Protein AF-A0A202DK16-F1 (afdb_monomer_lite)

Structure (mmCIF, N/CA/C/O backbone):
data_AF-A0A202DK16-F1
#
_entry.id   AF-A0A202DK16-F1
#
loop_
_atom_site.group_PDB
_atom_site.id
_atom_site.type_symbol
_atom_site.label_atom_id
_atom_site.label_alt_id
_atom_site.label_comp_id
_atom_site.label_asym_id
_atom_site.label_entity_id
_atom_site.label_seq_id
_atom_site.pdbx_PDB_ins_code
_atom_site.Cartn_x
_atom_site.Cartn_y
_atom_site.Cartn_z
_atom_site.occupancy
_atom_site.B_iso_or_equiv
_atom_site.auth_seq_id
_atom_site.auth_comp_id
_atom_site.auth_asym_id
_atom_site.auth_atom_id
_atom_site.pdbx_PDB_model_num
ATOM 1 N N . MET A 1 1 ? -0.814 -14.031 12.639 1.00 55.47 1 MET A N 1
ATOM 2 C CA . MET A 1 1 ? -1.045 -12.859 11.762 1.00 55.47 1 MET A CA 1
ATOM 3 C C . MET A 1 1 ? 0.169 -11.946 11.837 1.00 55.47 1 MET A C 1
ATOM 5 O O . MET A 1 1 ? 0.590 -11.648 12.947 1.00 55.47 1 MET A O 1
ATOM 9 N N . MET A 1 2 ? 0.748 -11.538 10.701 1.00 63.91 2 MET A N 1
ATOM 10 C CA . MET A 1 2 ? 1.870 -10.586 10.681 1.00 63.91 2 MET A CA 1
ATOM 11 C C . MET A 1 2 ? 1.477 -9.253 11.326 1.00 63.91 2 MET A C 1
ATOM 13 O O . MET A 1 2 ? 0.345 -8.775 11.201 1.00 63.91 2 MET A O 1
ATOM 17 N N . GLU A 1 3 ? 2.437 -8.634 11.997 1.00 83.69 3 GLU A N 1
ATOM 18 C CA . GLU A 1 3 ? 2.270 -7.306 12.562 1.00 83.69 3 GLU A CA 1
ATOM 19 C C . GLU A 1 3 ? 2.249 -6.240 11.453 1.00 83.69 3 GLU A C 1
ATOM 21 O O . GLU A 1 3 ? 3.051 -6.275 10.516 1.00 83.69 3 G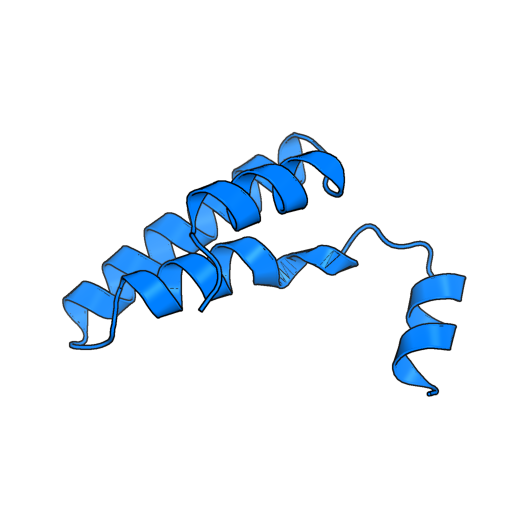LU A O 1
ATOM 26 N N . THR A 1 4 ? 1.339 -5.265 11.553 1.00 85.44 4 THR A N 1
ATOM 27 C CA . THR A 1 4 ? 1.180 -4.193 10.552 1.00 85.44 4 THR A CA 1
ATOM 28 C C . THR A 1 4 ? 2.468 -3.385 10.363 1.00 85.44 4 THR A C 1
ATOM 30 O O . THR A 1 4 ? 2.763 -2.934 9.254 1.00 85.44 4 THR A O 1
ATOM 33 N N . ALA A 1 5 ? 3.270 -3.248 11.422 1.00 86.25 5 ALA A N 1
ATOM 34 C CA . ALA A 1 5 ? 4.569 -2.588 11.373 1.00 86.25 5 ALA A CA 1
ATOM 35 C C . ALA A 1 5 ? 5.558 -3.314 10.444 1.00 86.25 5 ALA A C 1
ATOM 37 O O . ALA A 1 5 ? 6.231 -2.670 9.637 1.00 86.25 5 ALA A O 1
ATOM 38 N N . VAL A 1 6 ? 5.609 -4.649 10.512 1.00 91.19 6 VAL A N 1
ATOM 39 C CA . VAL A 1 6 ? 6.459 -5.468 9.634 1.00 91.19 6 VAL A CA 1
ATOM 40 C C . VAL A 1 6 ? 5.987 -5.338 8.188 1.00 91.19 6 VAL A C 1
ATOM 42 O O . VAL A 1 6 ? 6.786 -5.046 7.303 1.00 91.19 6 VAL A O 1
ATOM 45 N N . LEU A 1 7 ? 4.678 -5.447 7.954 1.00 92.31 7 LEU A N 1
ATOM 46 C CA . LEU A 1 7 ? 4.099 -5.349 6.613 1.00 92.31 7 LEU A CA 1
ATOM 47 C C . LEU A 1 7 ? 4.389 -3.997 5.943 1.00 92.31 7 LEU A C 1
ATOM 49 O O . LEU A 1 7 ? 4.768 -3.939 4.777 1.00 92.31 7 LEU A O 1
ATOM 53 N N . THR A 1 8 ? 4.283 -2.908 6.706 1.00 92.44 8 THR A N 1
ATOM 54 C CA . THR A 1 8 ? 4.579 -1.551 6.222 1.00 92.44 8 THR A CA 1
ATOM 55 C C . THR A 1 8 ? 6.045 -1.401 5.818 1.00 92.44 8 THR A C 1
ATOM 57 O O . THR A 1 8 ? 6.335 -0.792 4.786 1.00 92.44 8 THR A O 1
ATOM 60 N N . LYS A 1 9 ? 6.974 -1.985 6.590 1.00 94.50 9 LYS A N 1
ATOM 61 C CA . LYS A 1 9 ? 8.404 -1.987 6.247 1.00 94.50 9 LYS A CA 1
ATOM 62 C C . LYS A 1 9 ? 8.674 -2.748 4.951 1.00 94.50 9 LYS A C 1
ATOM 64 O O . LYS A 1 9 ? 9.425 -2.243 4.122 1.00 94.50 9 LYS A O 1
ATOM 69 N N . GLU A 1 10 ? 8.058 -3.910 4.757 1.00 94.75 10 GLU A N 1
ATOM 70 C CA . GLU A 1 10 ? 8.268 -4.717 3.548 1.00 94.75 10 GLU A CA 1
ATOM 71 C C . GLU A 1 10 ? 7.688 -4.050 2.298 1.00 94.75 10 GLU A C 1
ATOM 73 O O . GLU A 1 10 ? 8.379 -3.923 1.288 1.00 94.75 10 GLU A O 1
ATOM 78 N N . ILE A 1 11 ? 6.469 -3.511 2.381 1.00 95.56 11 ILE A N 1
ATOM 79 C CA . ILE A 1 11 ? 5.841 -2.808 1.255 1.00 95.56 11 ILE A CA 1
ATOM 80 C C . ILE A 1 11 ? 6.638 -1.560 0.844 1.00 95.56 11 ILE A C 1
ATOM 82 O O . ILE A 1 11 ? 6.778 -1.279 -0.346 1.00 95.56 11 ILE A O 1
ATOM 86 N N . LYS A 1 12 ? 7.242 -0.844 1.801 1.00 95.56 12 LYS A N 1
ATOM 87 C CA . LYS A 1 12 ? 8.105 0.312 1.509 1.00 95.56 12 LYS A CA 1
ATOM 88 C C . LYS A 1 12 ? 9.388 -0.057 0.750 1.00 95.56 12 LYS A C 1
ATOM 90 O O . LYS A 1 12 ? 9.907 0.785 0.027 1.00 95.56 12 LYS A O 1
ATOM 95 N N . LYS A 1 13 ? 9.915 -1.275 0.922 1.00 95.88 13 LYS A N 1
ATOM 96 C CA . LYS A 1 13 ? 11.142 -1.731 0.240 1.00 95.88 13 LYS A CA 1
ATOM 97 C C . LYS A 1 13 ? 10.902 -2.111 -1.221 1.00 95.88 13 LYS A C 1
ATOM 99 O O . LYS A 1 13 ? 11.824 -2.006 -2.020 1.00 95.88 13 LYS A O 1
ATOM 104 N N . ILE A 1 14 ? 9.702 -2.595 -1.549 1.00 95.31 14 ILE A N 1
ATOM 105 C CA . ILE A 1 14 ? 9.413 -3.195 -2.863 1.00 95.31 14 ILE A CA 1
ATOM 106 C C . ILE A 1 14 ? 8.676 -2.261 -3.828 1.00 95.31 14 ILE A C 1
ATOM 108 O O . ILE A 1 14 ? 8.608 -2.572 -5.013 1.00 95.31 14 ILE A O 1
ATOM 112 N N . LEU A 1 15 ? 8.109 -1.156 -3.336 1.00 96.69 15 LEU A N 1
ATOM 113 C CA . LEU A 1 15 ? 7.372 -0.179 -4.138 1.00 96.69 15 LEU A CA 1
ATOM 114 C C . LEU A 1 15 ? 8.149 1.130 -4.269 1.00 96.69 15 LEU A C 1
ATOM 116 O O . LEU A 1 15 ? 8.804 1.580 -3.326 1.00 96.69 15 LEU A O 1
ATOM 120 N N . SER A 1 16 ? 7.980 1.808 -5.402 1.00 97.94 16 SER A N 1
ATOM 121 C CA . SER A 1 16 ? 8.413 3.191 -5.567 1.00 97.94 16 SER A CA 1
ATOM 122 C C . SER A 1 16 ? 7.800 4.106 -4.490 1.00 97.94 16 SER A C 1
ATOM 124 O O . SER A 1 16 ? 6.691 3.853 -3.999 1.00 97.94 16 SER A O 1
ATOM 126 N N . PRO A 1 17 ? 8.450 5.234 -4.134 1.00 97.81 17 PRO A N 1
ATOM 127 C CA . PRO A 1 17 ? 7.919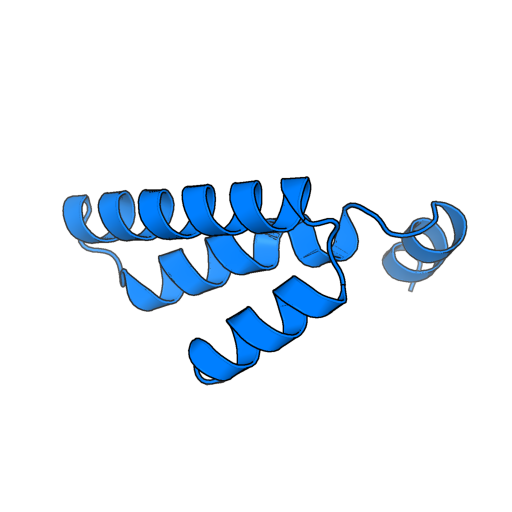 6.152 -3.126 1.00 97.81 17 PRO A CA 1
ATOM 128 C C . PRO A 1 17 ? 6.498 6.652 -3.428 1.00 97.81 17 PRO A C 1
ATOM 130 O O . PRO A 1 17 ? 5.702 6.847 -2.509 1.00 97.81 17 PRO A O 1
ATOM 133 N N . ALA A 1 18 ? 6.164 6.850 -4.708 1.00 97.88 18 ALA A N 1
ATOM 134 C CA . ALA A 1 18 ? 4.832 7.271 -5.134 1.00 97.88 18 ALA A CA 1
ATOM 135 C C . ALA A 1 18 ? 3.783 6.173 -4.895 1.00 97.88 18 ALA A C 1
ATOM 137 O O . ALA A 1 18 ? 2.731 6.437 -4.310 1.00 97.88 18 ALA A O 1
ATOM 138 N N . ARG A 1 19 ? 4.092 4.931 -5.282 1.00 97.81 19 ARG A N 1
ATOM 139 C CA . ARG A 1 19 ? 3.197 3.780 -5.122 1.00 97.81 19 ARG A CA 1
ATOM 140 C C . ARG A 1 19 ? 3.039 3.355 -3.661 1.00 97.81 19 ARG A C 1
ATOM 142 O O . ARG A 1 19 ? 1.940 2.986 -3.247 1.00 97.81 19 ARG A O 1
ATOM 149 N N . TYR A 1 20 ? 4.093 3.483 -2.856 1.00 98.00 20 TYR A N 1
ATOM 150 C CA . TYR A 1 20 ? 4.015 3.297 -1.407 1.00 98.00 20 TYR A CA 1
ATOM 151 C C . TYR A 1 20 ? 3.037 4.291 -0.763 1.00 98.00 20 TYR A C 1
ATOM 153 O O . TYR A 1 20 ? 2.150 3.879 -0.015 1.00 98.00 20 TYR A O 1
ATOM 161 N N . ARG A 1 21 ? 3.144 5.592 -1.088 1.00 98.00 21 ARG A N 1
ATOM 162 C CA . ARG A 1 21 ? 2.198 6.609 -0.590 1.00 98.00 21 ARG A CA 1
ATOM 163 C C . ARG A 1 21 ? 0.765 6.309 -1.021 1.00 98.00 21 ARG A C 1
ATOM 165 O O . ARG A 1 21 ? -0.130 6.379 -0.188 1.00 98.00 21 ARG A O 1
ATOM 172 N N . HIS A 1 22 ? 0.567 5.922 -2.282 1.00 98.00 22 HIS A N 1
ATOM 173 C CA . HIS A 1 22 ? -0.734 5.483 -2.785 1.00 98.00 22 HIS A CA 1
ATOM 174 C C . HIS A 1 22 ? -1.308 4.329 -1.947 1.00 98.00 22 HIS A C 1
ATOM 176 O O . HIS A 1 22 ? -2.413 4.444 -1.423 1.00 98.00 22 HIS A O 1
ATOM 182 N N . SER A 1 23 ? -0.529 3.265 -1.743 1.00 97.94 23 SER A N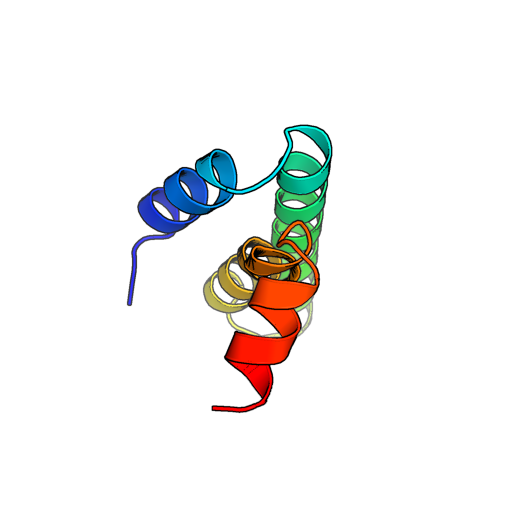 1
ATOM 183 C CA . SER A 1 23 ? -0.955 2.088 -0.971 1.00 97.94 23 SER A CA 1
ATOM 184 C C . SER A 1 23 ? -1.276 2.434 0.488 1.00 97.94 23 SER A C 1
ATOM 186 O O . SER A 1 23 ? -2.254 1.934 1.040 1.00 97.94 23 SER A O 1
ATOM 188 N N . LEU A 1 24 ? -0.513 3.345 1.105 1.00 97.88 24 LEU A N 1
ATOM 189 C CA . LEU A 1 24 ? -0.783 3.840 2.458 1.00 97.88 24 LEU A CA 1
ATOM 190 C C . LEU A 1 24 ? -2.073 4.678 2.537 1.00 97.88 24 LEU A C 1
ATOM 192 O O . LEU A 1 24 ? -2.838 4.557 3.491 1.00 97.88 24 LEU A O 1
ATOM 196 N N . SER A 1 25 ? -2.348 5.530 1.548 1.00 98.38 25 SER A N 1
ATOM 197 C CA . SER A 1 25 ? -3.607 6.284 1.504 1.00 98.38 25 SER A CA 1
ATOM 198 C C . SER A 1 25 ? -4.813 5.362 1.289 1.00 98.38 25 SER A C 1
ATOM 200 O O . SER A 1 25 ? -5.843 5.543 1.945 1.00 98.38 25 SER A O 1
ATOM 202 N N . VAL A 1 26 ? -4.674 4.344 0.429 1.00 98.38 26 VAL A N 1
ATOM 203 C CA . VAL A 1 26 ? -5.696 3.310 0.202 1.00 98.38 26 VAL A CA 1
ATOM 204 C C . VAL A 1 26 ? -5.949 2.505 1.476 1.00 98.38 26 VAL A C 1
ATOM 206 O O . VAL A 1 26 ? -7.106 2.344 1.857 1.00 98.38 26 VAL A O 1
ATOM 209 N N . SER A 1 27 ? -4.906 2.066 2.190 1.00 98.06 27 SER A N 1
ATOM 210 C CA . SER A 1 27 ? -5.064 1.312 3.442 1.00 98.06 27 SER A CA 1
ATOM 211 C C . SER A 1 27 ? -5.791 2.107 4.526 1.00 98.06 27 SER A C 1
ATOM 213 O O . SER A 1 27 ? -6.696 1.589 5.182 1.00 98.06 27 SER A O 1
ATOM 215 N N . GLN A 1 28 ? -5.457 3.390 4.684 1.00 98.38 28 GLN A N 1
ATOM 216 C CA . GLN A 1 28 ? -6.144 4.277 5.622 1.00 98.38 28 GLN A CA 1
ATOM 217 C C . GLN A 1 28 ? -7.616 4.470 5.244 1.00 98.38 28 GLN A C 1
ATOM 219 O O . GLN A 1 28 ? -8.480 4.482 6.121 1.00 98.38 28 GLN A O 1
ATOM 224 N N . PHE A 1 29 ? -7.918 4.629 3.953 1.00 98.62 29 PHE A N 1
ATOM 225 C CA . PHE A 1 29 ? -9.295 4.771 3.491 1.00 98.62 29 PHE A CA 1
ATOM 226 C C . PHE A 1 29 ? -10.099 3.478 3.671 1.00 98.62 29 PHE A C 1
ATOM 228 O O . PHE A 1 29 ? -11.208 3.530 4.200 1.00 98.62 29 PHE A O 1
ATOM 235 N N . ALA A 1 30 ? -9.513 2.326 3.341 1.00 98.62 30 ALA A N 1
ATOM 236 C CA . ALA A 1 30 ? -10.117 1.013 3.546 1.00 98.62 30 ALA A CA 1
ATOM 237 C C . ALA A 1 30 ? -10.446 0.764 5.027 1.00 98.62 30 ALA A C 1
ATOM 239 O O . ALA A 1 30 ? -11.557 0.349 5.345 1.00 98.62 30 ALA A O 1
ATOM 240 N N . ALA A 1 31 ? -9.537 1.108 5.945 1.00 98.50 31 ALA A N 1
ATOM 241 C CA . ALA A 1 31 ? -9.788 1.011 7.383 1.00 98.50 31 ALA A CA 1
ATOM 242 C C . ALA A 1 31 ? -10.949 1.912 7.845 1.00 98.50 31 ALA A C 1
ATOM 244 O O . ALA A 1 31 ? -11.774 1.495 8.661 1.00 98.50 31 ALA A O 1
ATOM 245 N N . ARG A 1 32 ? -11.051 3.141 7.307 1.00 98.69 32 ARG A N 1
ATOM 246 C CA . ARG A 1 32 ? -12.176 4.050 7.597 1.00 98.69 32 ARG A CA 1
ATOM 247 C C . ARG A 1 32 ? -13.507 3.488 7.098 1.00 98.69 32 ARG A C 1
ATOM 249 O O . ARG A 1 32 ? -14.497 3.576 7.821 1.00 98.69 32 ARG A O 1
ATOM 256 N N . LEU A 1 33 ? -13.529 2.909 5.897 1.00 98.62 33 LEU A N 1
ATOM 257 C CA . LEU A 1 33 ? -14.719 2.257 5.346 1.00 98.62 33 LEU A CA 1
ATOM 258 C C . LEU A 1 33 ? -15.113 1.031 6.171 1.00 98.62 33 LEU A C 1
ATOM 260 O O . LEU A 1 33 ? -16.269 0.916 6.565 1.00 98.62 33 LEU A O 1
ATOM 264 N N . ALA A 1 34 ? -14.157 0.169 6.508 1.00 98.62 34 ALA A N 1
ATOM 265 C CA . ALA A 1 34 ? -14.408 -1.006 7.332 1.00 98.62 34 ALA A CA 1
ATOM 266 C C . ALA A 1 34 ? -15.021 -0.626 8.684 1.00 98.62 34 ALA A C 1
ATOM 268 O O . ALA A 1 34 ? -16.082 -1.136 9.037 1.00 98.62 34 ALA A O 1
ATOM 269 N N . LYS A 1 35 ? -14.445 0.373 9.370 1.00 98.38 35 LYS A N 1
ATOM 270 C CA . LYS A 1 35 ? -15.004 0.902 10.622 1.00 98.38 35 LYS A CA 1
ATOM 271 C C . LYS A 1 35 ? -16.438 1.414 10.451 1.00 98.38 35 LYS A C 1
ATOM 273 O O . LYS A 1 35 ? -17.273 1.165 11.312 1.00 98.38 35 LYS A O 1
ATOM 278 N N . ARG A 1 36 ? -16.730 2.127 9.356 1.00 98.56 36 ARG A N 1
ATOM 279 C CA . ARG A 1 36 ? -18.075 2.654 9.063 1.00 98.56 36 ARG A CA 1
ATOM 280 C C . ARG A 1 36 ? -19.102 1.548 8.810 1.00 98.56 36 ARG A C 1
ATOM 282 O O . ARG A 1 36 ? -20.266 1.735 9.140 1.00 98.56 36 ARG A O 1
ATOM 289 N N . HIS A 1 37 ? -18.682 0.432 8.225 1.00 98.38 37 HIS A N 1
ATOM 290 C CA . HIS A 1 37 ? -19.569 -0.649 7.795 1.00 98.38 37 HIS A CA 1
ATOM 291 C C . HIS A 1 37 ? -19.530 -1.890 8.706 1.00 98.38 37 HIS A C 1
ATOM 293 O O . HIS A 1 37 ? -20.074 -2.921 8.329 1.00 98.38 37 HIS A O 1
ATOM 299 N N . GLY A 1 38 ? -18.909 -1.810 9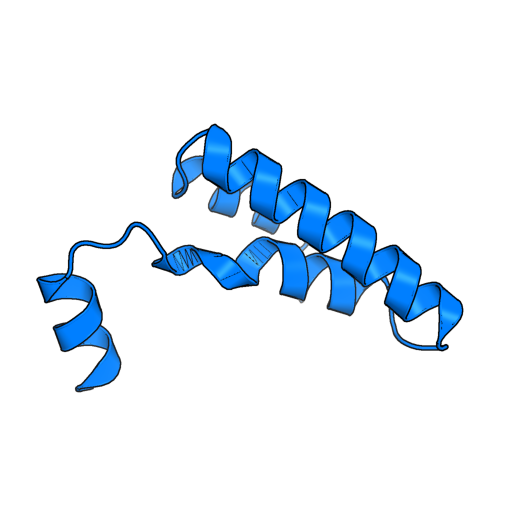.889 1.00 97.81 38 GLY A N 1
ATOM 300 C CA . GLY A 1 38 ? -18.888 -2.909 10.865 1.00 97.81 38 GLY A CA 1
ATOM 301 C C . GLY A 1 38 ? -17.908 -4.048 10.551 1.00 97.81 38 GLY A C 1
ATOM 302 O O . GLY A 1 38 ? -18.059 -5.140 11.088 1.00 97.81 38 GLY A O 1
ATOM 303 N N . TRP A 1 39 ? -16.905 -3.808 9.705 1.00 98.19 39 TRP A N 1
ATOM 304 C CA . TRP A 1 39 ? -15.842 -4.769 9.377 1.00 98.19 39 TRP A CA 1
ATOM 305 C C . TRP A 1 39 ? -14.564 -4.492 10.174 1.00 98.19 39 TRP A C 1
ATOM 307 O O . TRP A 1 39 ? -14.359 -3.368 10.634 1.00 98.19 39 TRP A O 1
ATOM 317 N N . ASP A 1 40 ? -13.668 -5.484 10.283 1.00 97.94 40 ASP A N 1
ATOM 318 C CA . ASP A 1 40 ? -12.367 -5.326 10.951 1.00 97.94 40 ASP A CA 1
ATOM 319 C C . ASP A 1 40 ? -11.491 -4.269 10.238 1.00 97.94 40 ASP A C 1
ATOM 321 O O . ASP A 1 40 ? -10.979 -4.515 9.136 1.00 97.94 40 ASP A O 1
ATOM 325 N N . PRO A 1 41 ? -11.249 -3.097 10.863 1.00 97.88 41 PRO A N 1
ATOM 326 C CA . PRO A 1 41 ? -10.433 -2.046 10.267 1.00 97.88 41 PRO A CA 1
ATOM 327 C C . PRO A 1 41 ? -8.973 -2.461 10.080 1.00 97.88 41 PRO A C 1
ATOM 329 O O . PRO A 1 41 ? -8.309 -1.955 9.172 1.00 97.88 41 PRO A O 1
ATOM 332 N N . ARG A 1 42 ? -8.457 -3.367 10.922 1.00 96.50 42 ARG A N 1
ATOM 333 C CA . ARG A 1 42 ? -7.071 -3.835 10.844 1.00 96.50 42 ARG A CA 1
ATOM 334 C C . ARG A 1 42 ? -6.871 -4.712 9.616 1.00 96.50 42 ARG A C 1
ATOM 336 O O . ARG A 1 42 ? -5.936 -4.457 8.857 1.00 96.50 42 ARG A O 1
ATOM 343 N N . ALA A 1 43 ? -7.748 -5.690 9.395 1.00 96.44 43 ALA A N 1
ATOM 344 C CA . ALA A 1 43 ? -7.721 -6.511 8.189 1.00 96.44 43 ALA A CA 1
ATOM 345 C C . ALA A 1 43 ? -7.852 -5.651 6.920 1.00 96.44 43 ALA A C 1
ATOM 347 O O . ALA A 1 43 ? -7.059 -5.800 5.989 1.00 96.44 43 ALA A O 1
ATOM 348 N N . ALA A 1 44 ? -8.779 -4.686 6.907 1.00 98.12 44 ALA A N 1
ATOM 349 C CA . ALA A 1 44 ? -8.961 -3.783 5.769 1.00 98.12 44 ALA A CA 1
ATOM 350 C C . ALA A 1 44 ? -7.730 -2.899 5.504 1.00 98.12 44 ALA A C 1
ATOM 352 O O . ALA A 1 44 ? -7.335 -2.711 4.352 1.00 98.12 44 ALA A O 1
ATOM 353 N N . PHE A 1 45 ? 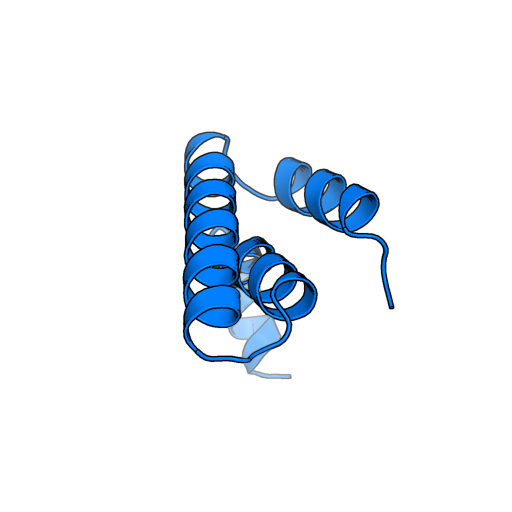-7.079 -2.400 6.561 1.00 98.06 45 PHE A N 1
ATOM 354 C CA . PHE A 1 45 ? -5.811 -1.685 6.435 1.00 98.06 45 PHE A CA 1
ATOM 355 C C . PHE A 1 45 ? -4.735 -2.572 5.800 1.00 98.06 45 PHE A C 1
ATOM 357 O O . PHE A 1 45 ? -4.065 -2.160 4.854 1.00 98.06 45 PHE A O 1
ATOM 364 N N . GLN A 1 46 ? -4.563 -3.795 6.305 1.00 97.50 46 GLN A N 1
ATOM 365 C CA . GLN A 1 46 ? -3.551 -4.723 5.800 1.00 97.50 46 GLN A CA 1
ATOM 366 C C . GLN A 1 46 ? -3.799 -5.073 4.329 1.00 97.50 46 GLN A C 1
ATOM 368 O O . GLN A 1 46 ? -2.859 -5.018 3.538 1.00 97.50 46 GLN A O 1
ATOM 373 N N . ALA A 1 47 ? -5.053 -5.334 3.945 1.00 97.31 47 ALA A N 1
ATOM 374 C CA . ALA A 1 47 ? -5.440 -5.586 2.560 1.00 97.31 47 ALA A CA 1
ATOM 375 C C . ALA A 1 47 ? -5.125 -4.388 1.648 1.00 97.31 47 ALA A C 1
ATOM 377 O O . ALA A 1 47 ? -4.459 -4.549 0.626 1.00 97.31 47 ALA A O 1
ATOM 378 N N . GLY A 1 48 ? -5.523 -3.173 2.043 1.00 97.56 48 GLY A N 1
ATOM 379 C CA . GLY A 1 48 ? -5.231 -1.965 1.268 1.00 97.56 48 GLY A CA 1
ATOM 380 C C . GLY A 1 48 ? -3.733 -1.673 1.144 1.00 97.56 48 GLY A C 1
ATOM 381 O O . GLY A 1 48 ? -3.288 -1.170 0.115 1.00 97.56 48 GLY A O 1
ATOM 382 N N . LEU A 1 49 ? -2.934 -2.040 2.149 1.00 97.50 49 LEU A N 1
ATOM 383 C CA 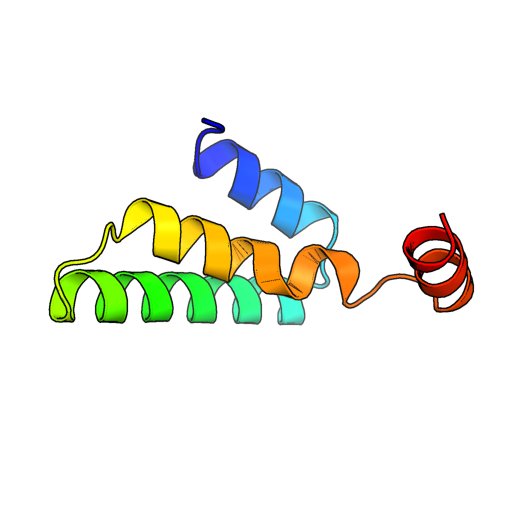. LEU A 1 49 ? -1.488 -1.824 2.137 1.00 97.50 49 LEU A CA 1
ATOM 384 C C . LEU A 1 49 ? -0.774 -2.738 1.129 1.00 97.50 49 LEU A C 1
ATOM 386 O O . LEU A 1 49 ? 0.196 -2.312 0.509 1.00 97.50 49 LEU A O 1
ATOM 390 N N . VAL A 1 50 ? -1.240 -3.980 0.962 1.00 96.94 50 VAL A N 1
ATOM 391 C CA . VAL A 1 50 ? -0.582 -4.983 0.104 1.00 96.94 50 VAL A CA 1
ATOM 392 C C . VAL A 1 50 ? -1.204 -5.125 -1.280 1.00 96.94 50 VAL A C 1
ATOM 394 O O . VAL A 1 50 ? -0.634 -5.836 -2.101 1.00 96.94 50 VAL A O 1
ATOM 397 N N . HIS A 1 51 ? -2.344 -4.484 -1.556 1.00 97.19 51 HIS A N 1
ATOM 398 C CA . HIS A 1 51 ? -3.114 -4.719 -2.785 1.00 97.19 51 HIS A CA 1
ATOM 399 C C . HIS A 1 51 ? -2.289 -4.548 -4.077 1.00 97.19 51 HIS A C 1
ATOM 401 O O . HIS A 1 51 ? -2.488 -5.285 -5.037 1.00 97.19 51 HIS A O 1
ATOM 407 N N . ASP A 1 52 ? -1.331 -3.617 -4.069 1.00 97.44 52 ASP A N 1
ATOM 408 C CA . ASP A 1 52 ? -0.469 -3.269 -5.204 1.00 97.44 52 ASP A CA 1
ATOM 409 C C . ASP A 1 52 ? 0.967 -3.830 -5.059 1.00 97.44 52 ASP A C 1
ATOM 411 O O . ASP A 1 52 ? 1.874 -3.418 -5.781 1.00 97.44 52 ASP A O 1
ATOM 415 N N . CYS A 1 53 ? 1.218 -4.788 -4.154 1.00 96.19 53 CYS A N 1
ATOM 416 C CA . CYS A 1 53 ? 2.569 -5.282 -3.825 1.00 96.19 53 CYS A CA 1
ATOM 417 C C . CYS A 1 53 ? 3.357 -5.867 -5.018 1.00 96.19 53 CYS A C 1
ATOM 419 O O . CYS A 1 53 ? 4.588 -5.886 -5.001 1.00 96.19 53 CYS A O 1
ATOM 421 N N . ALA A 1 54 ? 2.662 -6.317 -6.065 1.00 95.75 54 ALA A N 1
ATOM 422 C CA . ALA A 1 54 ? 3.254 -6.841 -7.295 1.00 95.75 54 ALA A CA 1
ATOM 423 C C . ALA A 1 54 ? 3.146 -5.875 -8.489 1.00 95.75 54 ALA A C 1
ATOM 425 O O . ALA A 1 54 ? 3.564 -6.217 -9.596 1.00 95.75 54 ALA A O 1
ATOM 426 N N . LYS A 1 55 ? 2.594 -4.667 -8.297 1.00 96.19 55 LYS A N 1
ATOM 427 C CA . LYS A 1 55 ? 2.223 -3.759 -9.394 1.00 96.19 55 LYS A CA 1
ATOM 428 C C . LYS A 1 55 ? 3.409 -3.294 -10.240 1.00 96.19 55 LYS A C 1
ATOM 430 O O . LYS A 1 55 ? 3.241 -3.026 -11.425 1.00 96.19 55 LYS A O 1
ATOM 435 N N . GLU A 1 56 ? 4.592 -3.216 -9.637 1.00 96.81 56 GLU A N 1
ATOM 436 C CA . GLU A 1 56 ? 5.835 -2.760 -10.278 1.00 96.81 56 GLU A CA 1
ATOM 437 C C . GLU A 1 56 ? 6.767 -3.919 -10.674 1.00 96.81 56 GLU A C 1
ATOM 439 O O . GLU A 1 56 ? 7.931 -3.710 -11.010 1.00 96.81 56 GLU A O 1
ATOM 444 N N . TRP A 1 57 ? 6.290 -5.167 -10.639 1.00 96.69 57 TRP A N 1
ATOM 445 C CA . TRP A 1 57 ? 7.097 -6.298 -11.088 1.00 96.69 57 TRP A CA 1
ATOM 446 C C . TRP A 1 57 ? 7.348 -6.257 -12.603 1.00 96.69 57 TRP A C 1
ATOM 448 O O . TRP A 1 57 ? 6.458 -5.886 -13.371 1.00 96.69 57 TRP A O 1
ATOM 458 N N . PRO A 1 58 ? 8.517 -6.741 -13.069 1.00 96.56 58 PRO A N 1
ATOM 459 C CA . PRO A 1 58 ? 8.744 -6.958 -14.490 1.00 96.56 58 PRO A CA 1
ATOM 460 C C . PRO A 1 58 ? 7.690 -7.897 -15.085 1.00 96.56 58 PRO A C 1
ATOM 462 O O . PRO A 1 58 ? 7.352 -8.925 -14.489 1.00 96.56 58 PRO A O 1
ATOM 465 N N . ARG A 1 59 ? 7.228 -7.601 -16.304 1.00 95.62 59 ARG A N 1
ATOM 466 C CA . ARG A 1 59 ? 6.185 -8.383 -16.991 1.00 95.62 59 ARG A CA 1
ATOM 467 C C . ARG A 1 59 ? 6.506 -9.878 -17.061 1.00 95.62 59 ARG A C 1
ATOM 469 O O . ARG A 1 59 ? 5.637 -10.697 -16.786 1.00 95.62 59 ARG A O 1
ATOM 476 N N . ALA A 1 60 ? 7.754 -10.239 -17.363 1.00 96.62 60 ALA A N 1
ATOM 477 C CA . ALA A 1 60 ? 8.187 -11.637 -17.407 1.00 96.62 60 ALA A CA 1
ATOM 478 C C . ALA A 1 60 ? 8.023 -12.349 -16.050 1.00 96.62 60 ALA A C 1
ATOM 480 O O . ALA A 1 60 ? 7.600 -13.503 -15.997 1.00 96.62 60 ALA A O 1
ATOM 481 N N . LYS A 1 61 ? 8.300 -11.646 -14.942 1.00 96.06 61 LYS A N 1
ATOM 482 C CA . LYS A 1 61 ? 8.112 -12.170 -13.584 1.00 96.06 61 LYS A CA 1
ATOM 483 C C . LYS A 1 61 ? 6.628 -12.368 -13.267 1.00 96.06 61 LYS A C 1
ATOM 485 O O . LYS A 1 61 ? 6.282 -13.394 -12.693 1.00 96.06 61 LYS A O 1
ATOM 490 N N . LEU A 1 62 ? 5.770 -11.421 -13.657 1.00 95.69 62 LEU A N 1
ATOM 491 C CA . LEU A 1 62 ? 4.315 -11.536 -13.489 1.00 95.69 62 LEU A CA 1
ATOM 492 C C . LEU A 1 62 ? 3.755 -12.747 -14.242 1.00 95.69 62 LEU A C 1
ATOM 494 O O . LEU A 1 62 ? 3.068 -13.565 -13.638 1.00 95.69 62 LEU A O 1
ATOM 498 N N . ILE A 1 63 ? 4.107 -12.896 -15.525 1.00 95.94 63 ILE A N 1
ATOM 499 C CA . ILE A 1 63 ? 3.678 -14.034 -16.355 1.00 95.94 63 ILE A CA 1
ATOM 500 C C . ILE A 1 63 ? 4.101 -15.354 -15.703 1.00 95.94 63 ILE A C 1
ATOM 502 O O . ILE A 1 63 ? 3.266 -16.227 -15.486 1.00 95.94 63 ILE A O 1
ATOM 506 N N . ARG A 1 64 ? 5.373 -15.465 -15.296 1.00 96.69 64 ARG A N 1
ATOM 507 C CA . ARG A 1 64 ? 5.891 -16.663 -14.622 1.00 96.69 64 ARG A CA 1
ATOM 508 C C . ARG A 1 64 ? 5.182 -16.966 -13.298 1.00 96.69 64 ARG A C 1
ATOM 510 O O . ARG A 1 64 ? 5.108 -18.127 -12.920 1.00 96.69 64 ARG A O 1
ATOM 517 N N . TYR A 1 65 ? 4.734 -15.949 -12.564 1.00 95.12 65 TYR A N 1
ATOM 518 C CA . TYR A 1 65 ? 4.060 -16.140 -11.278 1.00 95.12 65 TYR A CA 1
ATOM 519 C C . TYR A 1 65 ? 2.628 -16.658 -11.446 1.00 95.12 65 TYR A C 1
ATOM 521 O O . TYR A 1 65 ? 2.227 -17.533 -10.693 1.00 95.12 65 TYR A O 1
ATOM 529 N N . VAL A 1 66 ? 1.885 -16.146 -12.434 1.00 93.62 66 VAL A N 1
ATOM 530 C CA . VAL A 1 66 ? 0.476 -16.515 -12.678 1.00 93.62 66 VAL A CA 1
ATOM 531 C C . VAL A 1 66 ? 0.334 -17.860 -13.401 1.00 93.62 66 VAL A C 1
ATOM 533 O O . VAL A 1 66 ? -0.693 -18.511 -13.277 1.00 93.62 66 VAL A O 1
ATOM 536 N N . GLN A 1 67 ? 1.345 -18.277 -14.165 1.00 93.06 67 GLN A N 1
ATOM 537 C CA . GLN A 1 67 ? 1.350 -19.563 -14.879 1.00 93.06 67 GLN A CA 1
ATOM 538 C C . GLN A 1 67 ? 1.792 -20.763 -14.020 1.00 93.06 67 GLN A C 1
ATOM 540 O O . GLN A 1 67 ? 1.850 -21.876 -14.538 1.00 93.06 67 GLN A O 1
ATOM 545 N N . LYS A 1 68 ? 2.165 -20.539 -12.755 1.00 63.94 68 LYS A N 1
ATOM 546 C CA . LYS A 1 68 ? 2.440 -21.608 -11.786 1.00 63.94 68 LYS A CA 1
ATOM 547 C C . LYS A 1 68 ? 1.150 -22.115 -11.166 1.00 63.94 68 LYS A C 1
ATOM 549 O O . LYS A 1 68 ? 1.117 -23.330 -10.887 1.00 63.94 68 LYS A O 1
#

Radius of gyration: 13.32 Å; chains: 1; bounding box: 31×29×30 Å

pLDDT: mean 94.75, std 7.84, range [55.47, 98.69]

Foldseek 3Di:
DDDPVVLLVLLVVQDDPVVQVQLQVQLQVQLVVCVVVVHHSVVSSSCSNCVCSCVPPDPVVVVVVVVD

Sequence (68 aa):
MMETAVLTKEIKKILSPARYRHSLSVSQFAARLAKRHGWDPRAAFQAGLVHDCAKEWPRAKLIRYVQK

Secondary structure (DSSP, 8-state):
---HHHHHHHHHHHS-HHHHHHHHHHHHHHHHHHHHTTS-HHHHHHHHHHTTTTTTS-HHHHHHHHT-